Protein AF-A0AAW0WXP1-F1 (afdb_monomer_lite)

Secondary structure (DSSP, 8-state):
-HHHHHHHHHHHHHH-------SSHHHHHHHHHHHHHHHHHHHHHHHHTS-SSSSTT---STTPPP--TT-TTHHHHHHHHHTTSTT--HHHHHHHHHH-SSHHHHHHHHHH-SSHHHHHHTTTT-EEEESSGGG-EEEE--HHHHHHHHHHHH---TT---SPP-

Radius of gyration: 24.06 Å; chains: 1; bounding box: 53×44×56 Å

Foldseek 3Di:
DVVVVVVVVVCCVPVVDDDDDDDDPVSVVVVVVVVVVCVVCVVVVVVLVPDPDPDPPSDDVPPDFDADPVGPRVQVVQLVVLVVDPPDDSQLSVLVCVCVVHLVSLLVVLVPDPDLQCQLCVQAARWRWDDDDPPTDIDGPHSLSSNLVSCVSPDPDPPDDSDPDD

Structure (mmCIF, N/CA/C/O backbone):
data_AF-A0AAW0WXP1-F1
#
_entry.id   AF-A0AAW0WXP1-F1
#
loop_
_atom_site.group_PDB
_atom_site.id
_atom_site.type_symbol
_atom_site.label_atom_id
_atom_site.label_alt_id
_atom_site.label_comp_id
_atom_site.label_asym_id
_atom_site.label_entity_id
_atom_site.label_seq_id
_atom_site.pdbx_PDB_ins_code
_atom_site.Cartn_x
_atom_site.Cartn_y
_atom_site.Cartn_z
_atom_site.occupancy
_atom_site.B_iso_or_equiv
_atom_site.auth_seq_id
_atom_site.auth_comp_id
_atom_site.auth_asym_id
_atom_site.auth_atom_id
_atom_site.pdbx_PDB_model_num
ATOM 1 N N . ARG A 1 1 ? 32.493 10.901 -23.037 1.00 74.69 1 ARG A N 1
ATOM 2 C CA . ARG A 1 1 ? 31.285 10.455 -22.289 1.00 74.69 1 ARG A CA 1
ATOM 3 C C . ARG A 1 1 ? 30.325 11.618 -22.080 1.00 74.69 1 ARG A C 1
ATOM 5 O O . ARG A 1 1 ? 29.217 11.533 -22.581 1.00 74.69 1 ARG A O 1
ATOM 12 N N . VAL A 1 2 ? 30.776 12.706 -21.448 1.00 89.88 2 VAL A N 1
ATOM 13 C CA . VAL A 1 2 ? 29.979 13.930 -21.236 1.00 89.88 2 VAL A CA 1
ATOM 14 C C . VAL A 1 2 ? 29.436 14.516 -22.546 1.00 89.88 2 VAL A C 1
ATOM 16 O O . VAL A 1 2 ? 28.262 14.861 -22.603 1.00 89.88 2 VAL A O 1
ATOM 19 N N . ASP A 1 3 ? 30.225 14.539 -23.624 1.00 92.56 3 ASP A N 1
ATOM 20 C CA . ASP A 1 3 ? 29.765 15.090 -24.913 1.00 92.56 3 ASP A CA 1
ATOM 21 C C . ASP A 1 3 ? 28.638 14.264 -25.549 1.00 92.56 3 ASP A C 1
ATOM 23 O O . ASP A 1 3 ? 27.678 14.812 -26.081 1.00 92.56 3 ASP A O 1
ATOM 27 N N . ILE A 1 4 ? 28.724 12.933 -25.442 1.00 90.12 4 ILE A N 1
ATOM 28 C CA . ILE A 1 4 ? 27.703 12.008 -25.953 1.00 90.12 4 ILE A CA 1
ATOM 29 C C . ILE A 1 4 ? 26.413 12.167 -25.146 1.00 90.12 4 ILE A C 1
ATOM 31 O O . ILE A 1 4 ? 25.340 12.295 -25.727 1.00 90.12 4 ILE A O 1
ATOM 35 N N . GLU A 1 5 ? 26.511 12.197 -23.815 1.00 91.62 5 GLU A N 1
ATOM 36 C CA . GLU A 1 5 ? 25.356 12.409 -22.937 1.00 91.62 5 GLU A CA 1
ATOM 37 C C . GLU A 1 5 ? 24.709 13.781 -23.205 1.00 91.62 5 GLU A C 1
ATOM 39 O O . GLU A 1 5 ? 23.492 13.867 -23.348 1.00 91.62 5 GLU A O 1
ATOM 44 N N . THR A 1 6 ? 25.509 14.834 -23.394 1.00 93.88 6 THR A N 1
ATOM 45 C CA . THR A 1 6 ? 25.021 16.189 -23.714 1.00 93.88 6 THR A CA 1
ATOM 46 C C . THR A 1 6 ? 24.296 16.238 -25.062 1.00 93.88 6 THR A C 1
ATOM 48 O O . THR A 1 6 ? 23.222 16.838 -25.169 1.00 93.88 6 THR A O 1
ATOM 51 N N . ALA A 1 7 ? 24.840 15.579 -26.089 1.00 92.75 7 ALA A N 1
ATOM 52 C CA . ALA A 1 7 ? 24.209 15.494 -27.405 1.00 92.75 7 ALA A CA 1
ATOM 53 C C . ALA A 1 7 ? 22.892 14.701 -27.365 1.00 92.75 7 ALA A C 1
ATOM 55 O O . ALA A 1 7 ? 21.893 15.132 -27.940 1.00 92.75 7 ALA A O 1
ATOM 56 N N . LEU A 1 8 ? 22.861 13.574 -26.647 1.00 93.25 8 LEU A N 1
ATOM 57 C CA . LEU A 1 8 ? 21.666 12.742 -26.497 1.00 93.25 8 LEU A CA 1
ATOM 58 C C . LEU A 1 8 ? 20.557 13.446 -25.703 1.00 93.25 8 LEU A C 1
ATOM 60 O O . LEU A 1 8 ? 19.390 13.367 -26.088 1.00 93.25 8 LEU A O 1
ATOM 64 N N . VAL A 1 9 ? 20.910 14.179 -24.642 1.00 93.69 9 VAL A N 1
ATOM 65 C CA . VAL A 1 9 ? 19.967 15.023 -23.890 1.00 93.69 9 VAL A CA 1
ATOM 66 C C . VAL A 1 9 ? 19.417 16.133 -24.781 1.00 93.69 9 VAL A C 1
ATOM 68 O O . VAL A 1 9 ? 18.207 16.351 -24.810 1.00 93.69 9 VAL A O 1
ATOM 71 N N . SER A 1 10 ? 20.278 16.795 -25.558 1.00 93.44 10 SER A N 1
ATOM 72 C CA . SER A 1 10 ? 19.843 17.840 -26.493 1.00 93.44 10 SER A CA 1
ATOM 73 C C . SER A 1 10 ? 18.867 17.283 -27.535 1.00 93.44 10 SER A C 1
ATOM 75 O O . SER A 1 10 ? 17.804 17.862 -27.743 1.00 93.44 10 SER A O 1
ATOM 77 N N . ALA A 1 11 ? 19.163 16.115 -28.116 1.00 92.19 11 ALA A N 1
ATOM 78 C CA . ALA A 1 11 ? 18.281 15.435 -29.066 1.00 92.19 11 ALA A CA 1
ATOM 79 C C . ALA A 1 11 ? 16.945 15.001 -28.436 1.00 92.19 11 ALA A C 1
ATOM 81 O O . ALA A 1 11 ? 15.897 15.113 -29.071 1.00 92.19 11 ALA A O 1
ATOM 82 N N . GLN A 1 12 ? 16.953 14.540 -27.183 1.00 95.00 12 GLN A N 1
ATOM 83 C CA . GLN A 1 12 ? 15.729 14.192 -26.461 1.00 95.00 12 GLN A CA 1
ATOM 84 C C . GLN A 1 12 ? 14.839 15.420 -26.229 1.00 95.00 12 GLN A C 1
ATOM 86 O O . GLN A 1 12 ? 13.632 15.340 -26.454 1.00 95.00 12 GLN A O 1
ATOM 91 N N . LEU A 1 13 ? 15.419 16.554 -25.822 1.00 94.19 13 LEU A N 1
ATOM 92 C CA . LEU A 1 13 ? 14.677 17.787 -25.540 1.00 94.19 13 LEU A CA 1
ATOM 93 C C . LEU A 1 13 ? 14.167 18.474 -26.811 1.00 94.19 13 LEU A C 1
ATOM 95 O O . LEU A 1 13 ? 13.030 18.933 -26.844 1.00 94.19 13 LEU A O 1
ATOM 99 N N . GLN A 1 14 ? 14.999 18.554 -27.849 1.00 95.50 14 GLN A N 1
ATOM 100 C CA . GLN A 1 14 ? 14.677 19.303 -29.065 1.00 95.50 14 GLN A CA 1
ATOM 101 C C . GLN A 1 14 ? 13.825 18.495 -30.048 1.00 95.50 14 GLN A C 1
ATOM 103 O O . GLN A 1 14 ? 12.973 19.064 -30.724 1.00 95.50 14 GLN A O 1
ATOM 108 N N . CYS A 1 15 ? 14.027 17.175 -30.118 1.00 92.81 15 CYS A N 1
ATOM 109 C CA . CYS A 1 15 ? 13.397 16.321 -31.128 1.00 92.81 15 CYS A CA 1
ATOM 110 C C . CYS A 1 15 ? 12.398 15.310 -30.545 1.00 92.81 15 CYS A C 1
ATOM 112 O O . CYS A 1 15 ? 11.819 14.536 -31.304 1.00 92.81 15 CYS A O 1
ATOM 114 N N . SER A 1 16 ? 12.183 15.287 -29.222 1.00 91.56 16 SER A N 1
ATOM 115 C CA . SER A 1 16 ? 11.296 14.319 -28.547 1.00 91.56 16 SER A CA 1
ATOM 116 C C . SER A 1 16 ? 11.650 12.849 -28.833 1.00 91.56 16 SER A C 1
ATOM 118 O O . SER A 1 16 ? 10.778 11.983 -28.922 1.00 91.56 16 SER A O 1
ATOM 120 N N . LEU A 1 17 ? 12.943 12.553 -28.991 1.00 90.88 17 LEU A N 1
ATOM 121 C CA . LEU A 1 17 ? 13.446 11.207 -29.271 1.00 90.88 17 LEU A CA 1
ATOM 122 C C . LEU A 1 17 ? 13.823 10.472 -27.981 1.00 90.88 17 LEU A C 1
ATOM 124 O O . LEU A 1 17 ? 14.490 11.022 -27.107 1.00 90.88 17 LEU A O 1
ATOM 128 N N . ASN A 1 18 ? 13.465 9.190 -27.898 1.00 90.19 18 ASN A N 1
ATOM 129 C CA . ASN A 1 18 ? 13.958 8.292 -26.855 1.00 90.19 18 ASN A CA 1
ATOM 130 C C . ASN A 1 18 ? 15.199 7.547 -27.354 1.00 90.19 18 ASN A C 1
ATOM 132 O O . ASN A 1 18 ? 15.204 7.025 -28.469 1.00 90.19 18 ASN A O 1
ATOM 136 N N . HIS A 1 19 ? 16.229 7.449 -26.518 1.00 90.38 19 HIS A N 1
ATOM 137 C CA . HIS A 1 19 ? 17.463 6.733 -26.833 1.00 90.38 19 HIS A CA 1
ATOM 138 C C . HIS A 1 19 ? 17.837 5.772 -25.699 1.00 90.38 19 HIS A C 1
ATOM 140 O O . HIS A 1 19 ? 17.493 5.980 -24.535 1.00 90.38 19 HIS A O 1
ATOM 146 N N . ARG A 1 20 ? 18.558 4.700 -26.034 1.00 90.38 20 ARG A N 1
ATOM 147 C CA . ARG A 1 20 ? 19.133 3.769 -25.060 1.00 90.38 20 ARG A CA 1
ATOM 148 C C . ARG A 1 20 ? 20.453 3.243 -25.607 1.00 90.38 20 ARG A C 1
ATOM 150 O O . ARG A 1 20 ? 20.488 2.690 -26.700 1.00 90.38 20 ARG A O 1
ATOM 157 N N . LEU A 1 21 ? 21.526 3.417 -24.842 1.00 90.88 21 LEU A N 1
ATOM 158 C CA . LEU A 1 21 ? 22.834 2.856 -25.174 1.00 90.88 21 LEU A CA 1
ATOM 159 C C . LEU A 1 21 ? 22.879 1.397 -24.711 1.00 90.88 21 LEU A C 1
ATOM 161 O O . LEU A 1 21 ? 22.573 1.103 -23.555 1.00 90.88 21 LEU A O 1
ATOM 165 N N . LEU A 1 22 ? 23.221 0.487 -25.622 1.00 93.19 22 LEU A N 1
ATOM 166 C CA . LEU A 1 22 ? 23.303 -0.952 -25.377 1.00 93.19 22 LEU A CA 1
ATOM 167 C C . LEU A 1 22 ? 24.689 -1.436 -25.803 1.00 93.19 22 LEU A C 1
ATOM 169 O O . LEU A 1 22 ? 25.160 -1.099 -26.883 1.00 93.19 22 LEU A O 1
ATOM 173 N N . GLU A 1 23 ? 25.342 -2.194 -24.929 1.00 90.94 23 GLU A N 1
ATOM 174 C CA . GLU A 1 23 ? 26.772 -2.513 -25.046 1.00 90.94 23 GLU A CA 1
ATOM 175 C C . GLU A 1 23 ? 27.057 -3.726 -25.940 1.00 90.94 23 GLU A C 1
ATOM 177 O O . GLU A 1 23 ? 28.178 -3.888 -26.413 1.00 90.94 23 GLU A O 1
ATOM 182 N N . ASP A 1 24 ? 26.059 -4.583 -26.171 1.00 95.31 24 ASP A N 1
ATOM 183 C CA . ASP A 1 24 ? 26.224 -5.833 -26.908 1.00 95.31 24 ASP A CA 1
ATOM 184 C C . ASP A 1 24 ? 24.984 -6.201 -27.737 1.00 95.31 24 ASP A C 1
ATOM 186 O O . ASP A 1 24 ? 23.866 -5.728 -27.498 1.00 95.31 24 ASP A O 1
ATOM 190 N N . ALA A 1 25 ? 25.193 -7.081 -28.718 1.00 95.12 25 ALA A N 1
ATOM 191 C CA . ALA A 1 25 ? 24.161 -7.508 -29.657 1.00 95.12 25 ALA A CA 1
ATOM 192 C C . ALA A 1 25 ? 22.999 -8.262 -28.985 1.00 95.12 25 ALA A C 1
ATOM 194 O O . ALA A 1 25 ? 21.859 -8.151 -29.438 1.00 95.12 25 ALA A O 1
ATOM 195 N N . ASN A 1 26 ? 23.245 -8.979 -27.883 1.00 96.44 26 ASN A N 1
ATOM 196 C CA . ASN A 1 26 ? 22.195 -9.710 -27.173 1.00 96.44 26 ASN A CA 1
ATOM 197 C C . ASN A 1 26 ? 21.235 -8.739 -26.478 1.00 96.44 26 ASN A C 1
ATOM 199 O O . ASN A 1 26 ? 20.017 -8.903 -26.565 1.00 96.44 26 ASN A O 1
ATOM 203 N N . LYS A 1 27 ? 21.761 -7.687 -25.839 1.00 95.00 27 LYS A N 1
ATOM 204 C CA . LYS A 1 27 ? 20.954 -6.609 -25.251 1.00 95.00 27 LYS A CA 1
ATOM 205 C C . LYS A 1 27 ? 20.127 -5.888 -26.315 1.00 95.00 27 LYS A C 1
ATOM 207 O O . LYS A 1 27 ? 18.963 -5.581 -26.057 1.00 95.00 27 LYS A O 1
ATOM 212 N N . VAL A 1 28 ? 20.688 -5.660 -27.506 1.00 95.69 28 VAL A N 1
ATOM 213 C CA . VAL A 1 28 ? 19.951 -5.087 -28.647 1.00 95.69 28 VAL A CA 1
ATOM 214 C C . VAL A 1 28 ? 18.806 -6.008 -29.075 1.00 95.69 28 VAL A C 1
ATOM 216 O O . VAL A 1 28 ? 17.667 -5.551 -29.161 1.00 95.69 28 VAL A O 1
ATOM 219 N N . ALA A 1 29 ? 19.062 -7.304 -29.266 1.00 96.88 29 ALA A N 1
ATOM 220 C CA . ALA A 1 29 ? 18.031 -8.272 -29.643 1.00 96.88 29 ALA A CA 1
ATOM 221 C C . ALA A 1 29 ? 16.901 -8.360 -28.600 1.00 96.88 29 ALA A C 1
ATOM 223 O O . ALA A 1 29 ? 15.719 -8.316 -28.950 1.00 96.88 29 ALA A O 1
ATOM 224 N N . MET A 1 30 ? 17.249 -8.404 -27.310 1.00 96.88 30 MET A N 1
ATOM 225 C CA . MET A 1 30 ? 16.273 -8.397 -26.217 1.00 96.88 30 MET A CA 1
ATOM 226 C C . MET A 1 30 ? 15.457 -7.105 -26.174 1.00 96.88 30 MET A C 1
ATOM 228 O O . MET A 1 30 ? 14.254 -7.149 -25.915 1.00 96.88 30 MET A O 1
ATOM 232 N N . PHE A 1 31 ? 16.085 -5.958 -26.437 1.00 96.12 31 PHE A N 1
ATOM 233 C CA . PHE A 1 31 ? 15.384 -4.681 -26.492 1.00 96.12 31 PHE A CA 1
ATOM 234 C C . PHE A 1 31 ? 14.392 -4.633 -27.655 1.00 96.12 31 PHE A C 1
ATOM 236 O O . PHE A 1 31 ? 13.245 -4.245 -27.444 1.00 96.12 31 PHE A O 1
ATOM 243 N N . ILE A 1 32 ? 14.784 -5.098 -28.845 1.00 96.38 32 ILE A N 1
ATOM 244 C CA . ILE A 1 32 ? 13.878 -5.206 -29.996 1.00 96.38 32 ILE A CA 1
ATOM 245 C C . ILE A 1 32 ? 12.681 -6.089 -29.635 1.00 96.38 32 ILE A C 1
ATOM 247 O O . ILE A 1 32 ? 11.547 -5.653 -29.796 1.00 96.38 32 ILE A O 1
ATOM 251 N N . LEU A 1 33 ? 12.908 -7.271 -29.049 1.00 97.19 33 LEU A N 1
ATOM 252 C CA . LEU A 1 33 ? 11.826 -8.163 -28.618 1.00 97.19 33 LEU A CA 1
ATOM 253 C C . LEU A 1 33 ? 10.864 -7.481 -27.627 1.00 97.19 33 LEU A C 1
ATOM 255 O O . LEU A 1 33 ? 9.644 -7.597 -27.761 1.00 97.19 33 LEU A O 1
ATOM 259 N N . GLN A 1 34 ? 11.401 -6.755 -26.642 1.00 96.38 34 GLN A N 1
ATOM 260 C CA . GLN A 1 34 ? 10.603 -6.002 -25.670 1.00 96.38 34 GLN A CA 1
ATOM 261 C C . GLN A 1 34 ? 9.780 -4.895 -26.333 1.00 96.38 34 GLN A C 1
ATOM 263 O O . GLN A 1 34 ? 8.599 -4.760 -26.017 1.00 96.38 34 GLN A O 1
ATOM 268 N N . VAL A 1 35 ? 10.376 -4.128 -27.252 1.00 96.00 35 VAL A N 1
ATOM 269 C CA . VAL A 1 35 ? 9.691 -3.057 -27.990 1.00 96.00 35 VAL A CA 1
ATOM 270 C C . VAL A 1 35 ? 8.605 -3.641 -28.885 1.00 96.00 35 VAL A C 1
ATOM 272 O O . VAL A 1 35 ? 7.472 -3.175 -28.828 1.00 96.00 35 VAL A O 1
ATOM 275 N N . THR A 1 36 ? 8.896 -4.699 -29.642 1.00 97.69 36 THR A N 1
ATOM 276 C CA . THR A 1 36 ? 7.909 -5.382 -30.489 1.00 97.69 36 THR A CA 1
ATOM 277 C C . THR A 1 36 ? 6.723 -5.871 -29.665 1.00 97.69 36 THR A C 1
ATOM 279 O O . THR A 1 36 ? 5.576 -5.607 -30.023 1.00 97.69 36 THR A O 1
ATOM 282 N N . LYS A 1 37 ? 6.980 -6.515 -28.519 1.00 97.44 37 LYS A N 1
ATOM 283 C CA . LYS A 1 37 ? 5.919 -6.935 -27.597 1.00 97.44 37 LYS A CA 1
ATOM 284 C C . LYS A 1 37 ? 5.131 -5.739 -27.059 1.00 97.44 37 LYS A C 1
ATOM 286 O O . LYS A 1 37 ? 3.905 -5.783 -27.031 1.00 97.44 37 LYS A O 1
ATOM 291 N N . ALA A 1 38 ? 5.811 -4.674 -26.640 1.00 95.44 38 ALA A N 1
ATOM 292 C CA . ALA A 1 38 ? 5.163 -3.484 -26.103 1.00 95.44 38 ALA A CA 1
ATOM 293 C C . ALA A 1 38 ? 4.263 -2.799 -27.140 1.00 95.44 38 ALA A C 1
ATOM 295 O O . ALA A 1 38 ? 3.155 -2.410 -26.787 1.00 95.44 38 ALA A O 1
ATOM 296 N N .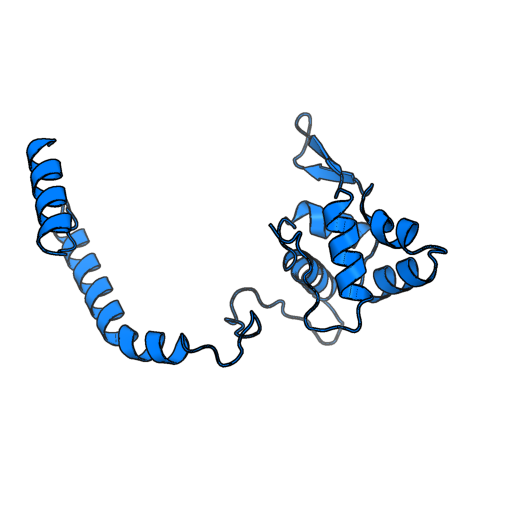 VAL A 1 39 ? 4.702 -2.707 -28.399 1.00 96.25 39 VAL A N 1
ATOM 297 C CA . VAL A 1 39 ? 3.919 -2.157 -29.516 1.00 96.25 39 VAL A CA 1
ATOM 298 C C . VAL A 1 39 ? 2.710 -3.041 -29.821 1.00 96.25 39 VAL A C 1
ATOM 300 O O . VAL A 1 39 ? 1.605 -2.523 -29.952 1.00 96.25 39 VAL A O 1
ATOM 303 N N . ALA A 1 40 ? 2.883 -4.366 -29.863 1.00 96.75 40 ALA A N 1
ATOM 304 C CA . ALA A 1 40 ? 1.779 -5.302 -30.084 1.00 96.75 40 ALA A CA 1
ATOM 305 C C . ALA A 1 40 ? 0.726 -5.251 -28.959 1.00 96.75 40 ALA A C 1
ATOM 307 O O . ALA A 1 40 ? -0.472 -5.319 -29.223 1.00 96.75 40 ALA A O 1
ATOM 308 N N . GLU A 1 41 ? 1.157 -5.098 -27.703 1.00 94.69 41 GLU A N 1
ATOM 309 C CA . GLU A 1 41 ? 0.268 -5.012 -26.536 1.00 94.69 41 GLU A CA 1
ATOM 310 C C . GLU A 1 41 ? -0.275 -3.596 -26.273 1.00 94.69 41 GLU A C 1
ATOM 312 O O . GLU A 1 41 ? -1.177 -3.445 -25.448 1.00 94.69 41 GLU A O 1
ATOM 317 N N . ALA A 1 42 ? 0.259 -2.557 -26.924 1.00 93.44 42 ALA A N 1
ATOM 318 C CA . ALA A 1 42 ? -0.128 -1.162 -26.705 1.00 93.44 42 ALA A CA 1
ATOM 319 C C . ALA A 1 42 ? -1.643 -0.902 -26.839 1.00 93.44 42 ALA A C 1
ATOM 321 O O . ALA A 1 42 ? -2.198 -0.322 -25.903 1.00 93.44 42 ALA A O 1
ATOM 322 N N . PRO A 1 43 ? -2.344 -1.338 -27.911 1.00 91.06 43 PRO A N 1
ATOM 323 C CA . PRO A 1 43 ? -3.784 -1.094 -28.036 1.00 91.06 43 PRO A CA 1
ATOM 324 C C . PRO A 1 43 ? -4.583 -1.799 -26.933 1.00 91.06 43 PRO A C 1
ATOM 326 O O . PRO A 1 43 ? -5.423 -1.179 -26.286 1.00 91.06 43 PRO A O 1
ATOM 329 N N . PHE A 1 44 ? -4.247 -3.058 -26.637 1.00 88.25 44 PHE A N 1
ATOM 330 C CA . PHE A 1 44 ? -4.893 -3.827 -25.573 1.00 88.25 44 PHE A CA 1
ATOM 331 C C . PHE A 1 44 ? -4.687 -3.192 -24.188 1.00 88.25 44 PHE A C 1
ATOM 333 O O . PHE A 1 44 ? -5.623 -3.097 -23.397 1.00 88.25 44 PHE A O 1
ATOM 340 N N . LYS A 1 45 ? -3.472 -2.716 -23.882 1.00 84.81 45 LYS A N 1
ATOM 341 C CA . LYS A 1 45 ? -3.176 -2.007 -22.625 1.00 84.81 45 LYS A CA 1
ATOM 342 C C . LYS A 1 45 ? -3.873 -0.655 -22.543 1.00 84.81 45 LYS A C 1
ATOM 344 O O . LYS A 1 45 ? -4.253 -0.259 -21.449 1.00 84.81 45 LYS A O 1
ATOM 349 N N . HIS A 1 46 ? -4.037 0.041 -23.666 1.00 84.06 46 HIS A N 1
ATOM 350 C CA . HIS A 1 46 ? -4.755 1.310 -23.709 1.00 84.06 46 HIS A CA 1
ATOM 351 C C . HIS A 1 46 ? -6.250 1.120 -23.428 1.00 84.06 46 HIS A C 1
ATOM 353 O O . HIS A 1 46 ? -6.814 1.859 -22.628 1.00 84.06 46 HIS A O 1
ATOM 359 N N . GLU A 1 47 ? -6.883 0.104 -24.020 1.00 81.25 47 GLU A N 1
ATOM 360 C CA . GLU A 1 47 ? -8.279 -0.239 -23.722 1.00 81.25 47 GLU A CA 1
ATOM 361 C C . GLU A 1 47 ? -8.461 -0.738 -22.293 1.00 81.25 47 GLU A C 1
ATOM 363 O O . GLU A 1 47 ? -9.358 -0.269 -21.601 1.00 81.25 47 GLU A O 1
ATOM 368 N N . LYS A 1 48 ? -7.579 -1.624 -21.820 1.00 72.88 48 LYS A N 1
ATOM 369 C CA . LYS A 1 48 ? -7.604 -2.116 -20.437 1.00 72.88 48 LYS A CA 1
ATOM 370 C C . LYS A 1 48 ? -7.294 -1.024 -19.408 1.00 72.88 48 LYS A C 1
ATOM 372 O O . LYS A 1 48 ? -7.708 -1.138 -18.268 1.00 72.88 48 LYS A O 1
ATOM 377 N N . GLY A 1 49 ? -6.536 -0.000 -19.793 1.00 66.69 49 GLY A N 1
ATOM 378 C CA . GLY A 1 49 ? -6.226 1.151 -18.951 1.00 66.69 49 GLY A CA 1
ATOM 379 C C . GLY A 1 49 ? -7.355 2.177 -18.872 1.00 66.69 49 GLY A C 1
ATOM 380 O O . GLY A 1 49 ? -7.207 3.153 -18.141 1.00 66.69 49 GLY A O 1
ATOM 381 N N . LYS A 1 50 ? -8.459 1.992 -19.614 1.00 69.44 50 LYS A N 1
ATOM 382 C CA . LYS A 1 50 ? -9.689 2.749 -19.384 1.00 69.44 50 LYS A CA 1
ATOM 383 C C . LYS A 1 50 ? -10.359 2.144 -18.153 1.00 69.44 50 LYS A C 1
ATOM 385 O O . LYS A 1 50 ? -10.875 1.033 -18.257 1.00 69.44 50 LYS A O 1
ATOM 390 N N . PRO A 1 51 ? -10.355 2.848 -17.014 1.00 60.78 51 PRO A N 1
ATOM 391 C CA . PRO A 1 51 ? -10.880 2.285 -15.788 1.00 60.78 51 PRO A CA 1
ATOM 392 C C . PRO A 1 51 ? -12.360 1.947 -15.962 1.00 60.78 51 PRO A C 1
ATOM 394 O O . PRO A 1 51 ? -13.164 2.825 -16.284 1.00 60.78 51 PRO A O 1
ATOM 397 N N . SER A 1 52 ? -12.743 0.696 -15.702 1.00 62.19 52 SER A N 1
ATOM 398 C CA . SER A 1 52 ? -14.168 0.339 -15.625 1.00 62.19 52 SER A CA 1
ATOM 399 C C . SER A 1 52 ? -14.853 0.956 -14.389 1.00 62.19 52 SER A C 1
ATOM 401 O O . SER A 1 52 ? -16.079 1.039 -14.347 1.00 62.19 52 SER A O 1
ATOM 403 N N . PHE A 1 53 ? -14.065 1.406 -13.403 1.00 59.97 53 PHE A N 1
ATOM 404 C CA . PHE A 1 53 ? -14.486 2.139 -12.205 1.00 59.97 53 PHE A CA 1
ATOM 405 C C . PHE A 1 53 ? -13.516 3.287 -11.909 1.00 59.97 53 PHE A C 1
ATOM 407 O O . PHE A 1 53 ? -12.309 3.094 -11.972 1.00 59.97 53 PHE A O 1
ATOM 414 N N . SER A 1 54 ? -14.018 4.453 -11.495 1.00 59.53 54 SER A N 1
ATOM 415 C CA . SER A 1 54 ? -13.211 5.652 -11.184 1.00 59.53 54 SER A CA 1
ATOM 416 C C . SER A 1 54 ? -12.189 5.484 -10.047 1.00 59.53 54 SER A C 1
ATOM 418 O O . SER A 1 54 ? -11.359 6.366 -9.835 1.00 59.53 54 SER A O 1
ATOM 420 N N . TRP A 1 55 ? -12.236 4.374 -9.312 1.00 59.06 55 TRP A N 1
ATOM 421 C CA . TRP A 1 55 ? -11.390 4.094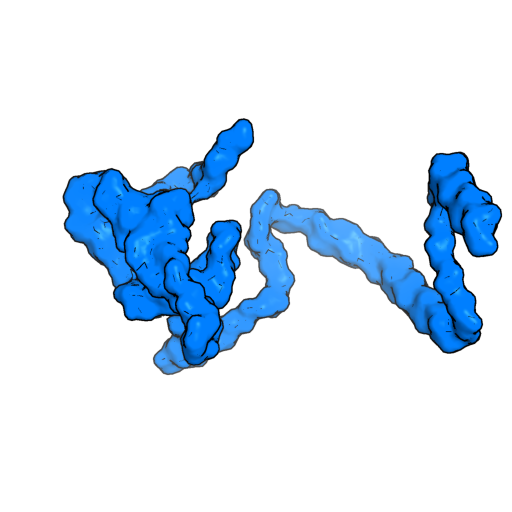 -8.157 1.00 59.06 55 TRP A CA 1
ATOM 422 C C . TRP A 1 55 ? -10.849 2.656 -8.204 1.00 59.06 55 TRP A C 1
ATOM 424 O O . TRP A 1 55 ? -11.289 1.855 -9.025 1.00 59.06 55 TRP A O 1
ATOM 434 N N . TYR A 1 56 ? -9.901 2.346 -7.308 1.00 57.19 56 TYR A N 1
ATOM 435 C CA . TYR A 1 56 ? -9.075 1.127 -7.136 1.00 57.19 56 TYR A CA 1
ATOM 436 C C . TYR A 1 56 ? -9.749 -0.270 -7.243 1.00 57.19 56 TYR A C 1
ATOM 438 O O . TYR A 1 56 ? -9.093 -1.283 -7.003 1.00 57.19 56 TYR A O 1
ATOM 446 N N . ALA A 1 57 ? -11.030 -0.361 -7.599 1.00 56.44 57 ALA A N 1
ATOM 447 C CA . ALA A 1 57 ? -11.776 -1.593 -7.832 1.00 56.44 57 ALA A CA 1
ATOM 448 C C . ALA A 1 57 ? -11.322 -2.382 -9.074 1.00 56.44 57 ALA A C 1
ATOM 450 O O . ALA A 1 57 ? -11.686 -3.551 -9.212 1.00 56.44 57 ALA A O 1
ATOM 451 N N . GLU A 1 58 ? -10.511 -1.795 -9.962 1.00 58.09 58 GLU A N 1
ATOM 452 C CA . GLU A 1 58 ? -9.888 -2.519 -11.073 1.00 58.09 58 GLU A CA 1
ATOM 453 C C . GLU A 1 58 ? -8.729 -3.388 -10.557 1.00 58.09 58 GLU A C 1
ATOM 455 O O . GLU A 1 58 ? -7.537 -3.116 -10.715 1.00 58.09 58 GLU A O 1
ATOM 460 N N . GLY A 1 59 ? -9.105 -4.448 -9.845 1.00 54.16 59 GLY A N 1
ATOM 461 C CA . GLY A 1 59 ? -8.187 -5.426 -9.302 1.00 54.16 59 GLY A CA 1
ATOM 462 C C . GLY A 1 59 ? -7.522 -6.203 -10.427 1.00 54.16 59 GLY A C 1
ATOM 463 O O . GLY A 1 59 ? -8.096 -7.132 -10.992 1.00 54.16 59 GLY A O 1
ATOM 464 N N . SER A 1 60 ? -6.258 -5.893 -10.703 1.00 56.59 60 SER A N 1
ATOM 465 C CA . SER A 1 60 ? -5.358 -6.912 -11.227 1.00 56.59 60 SER A CA 1
ATOM 466 C C . SER A 1 60 ? -5.379 -8.080 -10.236 1.00 56.59 60 SER A C 1
ATOM 468 O O . SER A 1 60 ? -5.181 -7.875 -9.039 1.00 56.59 60 SER A O 1
ATOM 470 N N . SER A 1 61 ? -5.589 -9.314 -10.704 1.00 58.34 61 SER A N 1
ATOM 471 C CA . SER A 1 61 ? -5.571 -10.534 -9.872 1.00 58.34 61 SER A CA 1
ATOM 472 C C . SER A 1 61 ? -4.223 -10.786 -9.170 1.00 58.34 61 SER A C 1
ATOM 474 O O . SER A 1 61 ? -4.024 -11.792 -8.490 1.00 58.34 61 SER A O 1
ATOM 476 N N . THR A 1 62 ? -3.270 -9.873 -9.328 1.00 62.19 62 THR A N 1
ATOM 477 C CA . THR A 1 62 ? -2.044 -9.781 -8.551 1.00 62.19 62 THR A CA 1
ATOM 478 C C . THR A 1 62 ? -2.352 -9.631 -7.064 1.00 62.19 62 THR A C 1
ATOM 480 O O . THR A 1 62 ? -3.067 -8.727 -6.646 1.00 62.19 62 THR A O 1
ATOM 483 N N . ASN A 1 63 ? -1.740 -10.499 -6.261 1.00 70.38 63 ASN A N 1
ATOM 484 C CA . ASN A 1 63 ? -1.827 -10.537 -4.801 1.00 70.38 63 ASN A CA 1
ATOM 485 C C . ASN A 1 63 ? -3.157 -11.031 -4.204 1.00 70.38 63 ASN A C 1
ATOM 487 O O . ASN A 1 63 ? -3.366 -10.832 -3.019 1.00 70.38 63 ASN A O 1
ATOM 491 N N . THR A 1 64 ? -4.053 -11.722 -4.908 1.00 83.44 64 THR A N 1
ATOM 492 C CA . THR A 1 64 ? -5.233 -12.306 -4.230 1.00 83.44 64 THR A CA 1
ATOM 493 C C . THR A 1 64 ? -4.847 -13.349 -3.168 1.00 83.44 64 THR A C 1
ATOM 495 O O . THR A 1 64 ? -3.914 -14.133 -3.368 1.00 83.44 64 THR A O 1
ATOM 498 N N . VAL A 1 65 ? -5.599 -13.420 -2.064 1.00 89.50 65 VAL A N 1
ATOM 499 C CA . VAL A 1 65 ? -5.448 -14.479 -1.053 1.00 89.50 65 VAL A CA 1
ATOM 500 C C . VAL A 1 65 ? -6.447 -15.594 -1.336 1.00 89.50 65 VAL A C 1
ATOM 502 O O . VAL A 1 65 ? -7.653 -15.369 -1.321 1.00 89.50 65 VAL A O 1
ATOM 505 N N . LYS A 1 66 ? -5.947 -16.810 -1.567 1.00 92.06 66 LYS A N 1
ATOM 506 C CA . LYS A 1 66 ? -6.793 -18.003 -1.658 1.00 92.06 66 LYS A CA 1
ATOM 507 C C . LYS A 1 66 ? -7.331 -18.348 -0.268 1.00 92.06 66 LYS A C 1
ATOM 509 O O . LYS A 1 66 ? -6.545 -18.474 0.670 1.00 92.06 66 LYS A O 1
ATOM 514 N N . VAL A 1 67 ? -8.646 -18.519 -0.168 1.00 94.81 67 VAL A N 1
ATOM 515 C CA . VAL A 1 67 ? -9.343 -18.953 1.048 1.00 94.81 67 VAL A CA 1
ATOM 516 C C . VAL A 1 67 ? -10.067 -20.258 0.745 1.00 94.81 67 VAL A C 1
ATOM 518 O O . VAL A 1 67 ? -10.720 -20.371 -0.293 1.00 94.81 67 VAL A O 1
ATOM 521 N N . ASP A 1 68 ? -9.907 -21.261 1.604 1.00 94.25 68 ASP A N 1
ATOM 522 C CA . ASP A 1 68 ? -10.604 -22.539 1.455 1.00 94.25 68 ASP A CA 1
ATOM 523 C C . ASP A 1 68 ? -11.957 -22.569 2.186 1.00 94.25 68 ASP A C 1
ATOM 525 O O . ASP A 1 68 ? -12.331 -21.635 2.894 1.00 94.25 68 ASP A O 1
ATOM 529 N N . LYS A 1 69 ? -12.712 -23.663 2.012 1.00 94.62 69 LYS A N 1
ATOM 530 C CA . LYS A 1 69 ? -14.037 -23.837 2.633 1.00 94.62 69 LYS A CA 1
ATOM 531 C C . LYS A 1 69 ? -13.985 -23.923 4.164 1.00 94.62 69 LYS A C 1
ATOM 533 O O . LYS A 1 69 ? -14.989 -23.650 4.809 1.00 94.62 69 LYS A O 1
ATOM 538 N N . SER A 1 70 ? -12.839 -24.296 4.733 1.00 94.12 70 SER A N 1
ATOM 539 C CA . SER A 1 70 ? -12.600 -24.320 6.180 1.00 94.12 70 SER A CA 1
ATOM 540 C C . SER A 1 70 ? -12.172 -22.963 6.749 1.00 94.12 70 SER A C 1
ATOM 542 O O . SER A 1 70 ? -12.001 -22.839 7.959 1.00 94.12 70 SER A O 1
ATOM 544 N N . GLY A 1 71 ? -12.008 -21.936 5.909 1.00 91.31 71 GLY A N 1
ATOM 545 C CA . GLY A 1 71 ? -11.587 -20.600 6.327 1.00 91.31 71 GLY A CA 1
ATOM 546 C C . GLY A 1 71 ? -10.072 -20.432 6.469 1.00 91.31 71 GLY A C 1
ATOM 547 O O . GLY A 1 71 ? -9.608 -19.378 6.920 1.00 91.31 71 GLY A O 1
ATOM 548 N N . VAL A 1 72 ? -9.268 -21.415 6.053 1.00 94.06 72 VAL A N 1
ATOM 549 C CA . VAL A 1 72 ? -7.811 -21.253 5.989 1.00 94.06 72 VAL A CA 1
ATOM 550 C C . VAL A 1 72 ? -7.508 -20.175 4.957 1.00 94.06 72 VAL A C 1
ATOM 552 O O . VAL A 1 72 ? -7.971 -20.224 3.819 1.00 94.06 72 VAL A O 1
ATOM 555 N N . GLY A 1 73 ? -6.737 -19.174 5.376 1.00 93.75 73 GLY A N 1
ATOM 556 C CA . GLY A 1 73 ? -6.422 -17.995 4.572 1.00 93.75 73 GLY A CA 1
ATOM 557 C C . GLY A 1 73 ? -7.160 -16.727 5.002 1.00 93.75 73 GLY A C 1
ATOM 558 O O . GLY A 1 73 ? -6.702 -15.646 4.641 1.00 93.75 73 GLY A O 1
ATOM 559 N N . LEU A 1 74 ? -8.207 -16.807 5.835 1.00 95.31 74 LEU A N 1
ATOM 560 C CA . LEU A 1 74 ? -8.946 -15.622 6.305 1.00 95.31 74 LEU A CA 1
ATOM 561 C C . LEU A 1 74 ? -8.065 -14.628 7.073 1.00 95.31 74 LEU A C 1
ATOM 563 O O . LEU A 1 74 ? -8.142 -13.429 6.829 1.00 95.31 74 LEU A O 1
ATOM 567 N N . LEU A 1 75 ? -7.164 -15.104 7.936 1.00 94.81 75 LEU A N 1
ATOM 568 C CA . LEU A 1 75 ? -6.229 -14.219 8.640 1.00 94.81 75 LEU A CA 1
ATOM 569 C C . LEU A 1 75 ? -5.242 -13.543 7.673 1.00 94.81 75 LEU A C 1
ATOM 571 O O . LEU A 1 75 ? -4.924 -12.364 7.805 1.00 94.81 75 LEU A O 1
ATOM 575 N N . LYS A 1 76 ? -4.778 -14.274 6.653 1.00 94.75 76 LYS A N 1
ATOM 576 C CA . LYS A 1 76 ? -3.905 -13.717 5.611 1.00 94.75 76 LYS A CA 1
ATOM 577 C C . LYS A 1 76 ? -4.649 -12.679 4.767 1.00 94.75 76 LYS A C 1
ATOM 579 O O . LYS A 1 76 ? -4.068 -11.648 4.434 1.00 94.75 76 LYS A O 1
ATOM 584 N N . LEU A 1 77 ? -5.921 -12.933 4.460 1.00 95.31 77 LEU A N 1
ATOM 585 C CA . LEU A 1 77 ? -6.806 -11.977 3.803 1.00 95.31 77 LEU A CA 1
ATOM 586 C C . LEU A 1 77 ? -6.967 -10.727 4.667 1.00 95.31 77 LEU A C 1
ATOM 588 O O . LEU A 1 77 ? -6.813 -9.623 4.154 1.00 95.31 77 LEU A O 1
ATOM 592 N N . TRP A 1 78 ? -7.173 -10.891 5.973 1.00 96.12 78 TRP A N 1
ATOM 593 C CA . TRP A 1 78 ? -7.310 -9.771 6.896 1.00 96.12 78 TRP A CA 1
ATOM 594 C C . TRP A 1 78 ? -6.049 -8.899 6.951 1.00 96.12 78 TRP A C 1
ATOM 596 O O . TRP A 1 78 ? -6.130 -7.683 6.772 1.00 96.12 78 TRP A O 1
ATOM 606 N N . HIS A 1 79 ? -4.861 -9.505 7.062 1.00 95.12 79 HIS A N 1
ATOM 607 C CA . HIS A 1 79 ? -3.597 -8.771 6.938 1.00 95.12 79 HIS A CA 1
ATOM 608 C C . HIS A 1 79 ? -3.515 -7.987 5.626 1.00 95.12 79 HIS A C 1
ATOM 610 O O . HIS A 1 79 ? -3.023 -6.862 5.597 1.00 95.12 79 HIS A O 1
ATOM 616 N N . GLN A 1 80 ? -3.977 -8.574 4.524 1.00 93.19 80 GLN A N 1
ATOM 617 C CA . GLN A 1 80 ? -3.923 -7.923 3.226 1.00 93.19 80 GLN A CA 1
ATOM 618 C C . GLN A 1 80 ? -4.936 -6.783 3.070 1.00 93.19 80 GLN A C 1
ATOM 620 O O . GLN A 1 80 ? -4.609 -5.778 2.436 1.00 93.19 80 GLN A O 1
ATOM 625 N N . GLN A 1 81 ? -6.120 -6.912 3.667 1.00 93.38 81 GLN A N 1
ATOM 626 C CA . GLN A 1 81 ? -7.116 -5.844 3.744 1.00 93.38 81 GLN A CA 1
ATOM 627 C C . GLN A 1 81 ? -6.568 -4.652 4.535 1.00 93.38 81 GLN A C 1
ATOM 629 O O . GLN A 1 81 ? -6.618 -3.526 4.051 1.00 93.38 81 GLN A O 1
ATOM 634 N N . LEU A 1 82 ? -5.930 -4.894 5.685 1.00 95.06 82 LEU A N 1
ATOM 635 C CA . LEU A 1 82 ? -5.252 -3.843 6.456 1.00 95.06 82 LEU A CA 1
ATOM 636 C C . LEU A 1 82 ? -4.127 -3.161 5.661 1.00 95.06 82 LEU A C 1
ATOM 638 O O . LEU A 1 82 ? -3.906 -1.962 5.789 1.00 95.06 82 LEU A O 1
ATOM 642 N N . ARG A 1 83 ? -3.429 -3.896 4.793 1.00 93.00 83 ARG A N 1
ATOM 643 C CA . ARG A 1 83 ? -2.374 -3.337 3.931 1.00 93.00 83 ARG A CA 1
ATOM 644 C C . ARG A 1 83 ? -2.889 -2.485 2.767 1.00 93.00 83 ARG A C 1
ATOM 646 O O . ARG A 1 83 ? -2.065 -1.897 2.076 1.00 93.00 83 ARG A O 1
ATOM 653 N N . GLN A 1 84 ? -4.204 -2.414 2.536 1.00 89.88 84 GLN A N 1
ATOM 654 C CA . GLN A 1 84 ? -4.768 -1.487 1.544 1.00 89.88 84 GLN A CA 1
ATOM 655 C C . GLN A 1 84 ? -4.763 -0.036 2.037 1.00 89.88 84 GLN A C 1
ATOM 657 O O . GLN A 1 84 ? -4.813 0.888 1.232 1.00 89.88 84 GLN A O 1
ATOM 662 N N . PHE A 1 85 ? -4.666 0.190 3.350 1.00 90.12 85 PHE A N 1
ATOM 663 C CA . PHE A 1 85 ? -4.516 1.536 3.886 1.00 90.12 85 PHE A CA 1
ATOM 664 C C . PHE A 1 85 ? -3.107 2.079 3.610 1.00 90.12 85 PHE A C 1
ATOM 666 O O . PHE A 1 85 ? -2.097 1.419 3.870 1.00 90.12 85 PHE A O 1
ATOM 673 N N . ASN A 1 86 ? -3.033 3.331 3.151 1.00 86.19 86 ASN A N 1
ATOM 674 C CA . ASN A 1 86 ? -1.759 4.022 2.943 1.00 86.19 86 ASN A CA 1
ATOM 675 C C . ASN A 1 86 ? -0.902 3.990 4.220 1.00 86.19 86 ASN A C 1
ATOM 677 O O . ASN A 1 86 ? -1.406 4.248 5.316 1.00 86.19 86 ASN A O 1
ATOM 681 N N . ASN A 1 87 ? 0.398 3.731 4.054 1.00 85.31 87 ASN A N 1
ATOM 682 C CA . ASN A 1 87 ? 1.407 3.610 5.117 1.00 85.31 87 ASN A CA 1
ATOM 683 C C . ASN A 1 87 ? 1.268 2.383 6.044 1.00 85.31 87 ASN A C 1
ATOM 685 O O . ASN A 1 87 ? 1.976 2.298 7.054 1.00 85.31 87 ASN A O 1
ATOM 689 N N . VAL A 1 88 ? 0.443 1.389 5.692 1.00 91.69 88 VAL A N 1
ATOM 690 C CA . VAL A 1 88 ? 0.369 0.114 6.426 1.00 91.69 88 VAL A CA 1
ATOM 691 C C . VAL A 1 88 ? 1.305 -0.934 5.820 1.00 91.69 88 VAL A C 1
ATOM 693 O O . VAL A 1 88 ? 1.018 -1.578 4.812 1.00 91.69 88 VAL A O 1
ATOM 696 N N . GLY A 1 89 ? 2.451 -1.127 6.476 1.00 90.81 89 GLY A N 1
ATOM 697 C CA . GLY A 1 89 ? 3.381 -2.224 6.188 1.00 90.81 89 GLY A CA 1
ATOM 698 C C . GLY A 1 89 ? 2.935 -3.565 6.784 1.00 90.81 89 GLY A C 1
ATOM 699 O O . GLY A 1 89 ? 1.941 -3.646 7.505 1.00 90.81 89 GLY A O 1
ATOM 700 N N . VAL A 1 90 ? 3.713 -4.621 6.525 1.00 92.38 90 VAL A N 1
ATOM 701 C CA . VAL A 1 90 ? 3.432 -5.980 7.025 1.00 92.38 90 VAL A CA 1
ATOM 702 C C . VAL A 1 90 ? 3.371 -6.015 8.552 1.00 92.38 90 VAL A C 1
ATOM 704 O O . VAL A 1 90 ? 2.429 -6.575 9.104 1.00 92.38 90 VAL A O 1
ATOM 707 N N . GLU A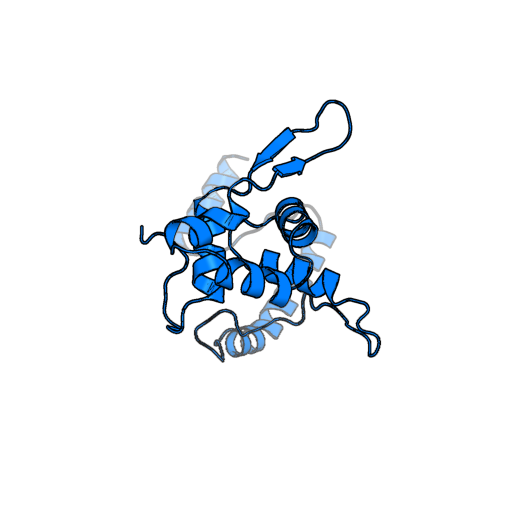 1 91 ? 4.317 -5.367 9.234 1.00 93.31 91 GLU A N 1
ATOM 708 C CA . GLU A 1 91 ? 4.410 -5.439 10.698 1.00 93.31 91 GLU A CA 1
ATOM 709 C C . GLU A 1 91 ? 3.257 -4.698 11.379 1.00 93.31 91 GLU A C 1
ATOM 711 O O . GLU A 1 91 ? 2.765 -5.127 12.415 1.00 93.31 91 GLU A O 1
ATOM 716 N N . VAL A 1 92 ? 2.794 -3.597 10.780 1.00 95.06 92 VAL A N 1
ATOM 717 C CA . VAL A 1 92 ? 1.651 -2.823 11.286 1.00 95.06 92 VAL A CA 1
ATOM 718 C C . VAL A 1 92 ? 0.366 -3.634 11.143 1.00 95.06 92 VAL A C 1
ATOM 720 O O . VAL A 1 92 ? -0.403 -3.734 12.094 1.00 95.06 92 VAL A O 1
ATOM 723 N N . ALA A 1 93 ? 0.155 -4.251 9.976 1.00 95.88 93 ALA A N 1
ATOM 724 C CA . ALA A 1 93 ? -1.006 -5.103 9.742 1.00 95.88 93 ALA A CA 1
ATOM 725 C C . ALA A 1 93 ? -1.031 -6.305 10.695 1.00 95.88 93 ALA A C 1
ATOM 727 O O . ALA A 1 93 ? -2.084 -6.627 11.233 1.00 95.88 93 ALA A O 1
ATOM 728 N N . GLN A 1 94 ? 0.122 -6.935 10.936 1.00 95.19 94 GLN A N 1
ATOM 729 C CA . GLN A 1 94 ? 0.247 -8.032 11.898 1.00 95.19 94 GLN A CA 1
ATOM 730 C C . GLN A 1 94 ? 0.015 -7.576 13.339 1.00 95.19 94 GLN A C 1
ATOM 732 O O . GLN A 1 94 ? -0.648 -8.285 14.083 1.00 95.19 94 GLN A O 1
ATOM 737 N N . ALA A 1 95 ? 0.518 -6.405 13.735 1.00 95.62 95 ALA A N 1
ATOM 738 C CA . ALA A 1 95 ? 0.292 -5.872 15.075 1.00 95.62 95 ALA A CA 1
ATOM 739 C C . ALA A 1 95 ? -1.199 -5.592 15.325 1.00 95.62 95 ALA A C 1
ATOM 741 O O . ALA A 1 95 ? -1.745 -6.022 16.336 1.00 95.62 95 ALA A O 1
ATOM 742 N N . ILE A 1 96 ? -1.883 -4.951 14.369 1.00 97.12 96 ILE A N 1
ATOM 743 C CA . ILE A 1 96 ? -3.329 -4.698 14.459 1.00 97.12 96 ILE A CA 1
ATOM 744 C C . ILE A 1 96 ? -4.111 -6.015 14.465 1.00 97.12 96 ILE A C 1
ATOM 746 O O . ILE A 1 96 ? -5.009 -6.180 15.283 1.00 97.12 96 ILE A O 1
ATOM 750 N N . ALA A 1 97 ? -3.776 -6.959 13.581 1.00 97.06 97 ALA A N 1
ATOM 751 C CA . ALA A 1 97 ? -4.450 -8.253 13.522 1.00 97.06 97 ALA A CA 1
ATOM 752 C C . ALA A 1 97 ? -4.140 -9.161 14.724 1.00 97.06 97 ALA A C 1
ATOM 754 O O . ALA A 1 97 ? -4.928 -10.052 15.025 1.00 97.06 97 ALA A O 1
ATOM 755 N N . GLY A 1 98 ? -3.018 -8.938 15.412 1.00 95.94 98 GLY A N 1
ATOM 756 C CA . GLY A 1 98 ? -2.685 -9.610 16.665 1.00 95.94 98 GLY A CA 1
ATOM 757 C C . GLY A 1 98 ? -3.648 -9.237 17.790 1.00 95.94 98 GLY A C 1
ATOM 758 O O . GLY A 1 98 ? -4.096 -10.120 18.513 1.00 95.94 98 GLY A O 1
ATOM 759 N N . GLU A 1 99 ? -4.018 -7.957 17.885 1.00 96.69 99 GLU A N 1
ATOM 760 C CA . GLU A 1 99 ? -5.020 -7.472 18.848 1.00 96.69 99 GLU A CA 1
ATOM 761 C C . GLU A 1 99 ? -6.459 -7.735 18.365 1.00 96.69 99 GLU A C 1
ATOM 763 O O . GLU A 1 99 ? -7.340 -8.104 19.141 1.00 96.69 99 GLU A O 1
ATOM 768 N N . TYR A 1 100 ? -6.706 -7.585 17.060 1.00 97.56 100 TYR A N 1
ATOM 769 C CA . TYR A 1 100 ? -8.022 -7.729 16.437 1.00 97.56 100 TYR A CA 1
ATOM 770 C C . TYR A 1 100 ? -7.967 -8.730 15.271 1.00 97.56 100 TYR A C 1
ATOM 772 O O . TYR A 1 100 ? -7.795 -8.329 14.115 1.00 97.56 100 TYR A O 1
ATOM 780 N N . PRO A 1 101 ? -8.165 -10.038 15.525 1.00 95.62 101 PRO A N 1
ATOM 781 C CA . PRO A 1 101 ? -7.907 -11.103 14.546 1.00 95.62 101 PRO A CA 1
ATOM 782 C C . PRO A 1 101 ? -8.908 -11.168 13.387 1.00 95.62 101 PRO A C 1
ATOM 784 O O . PRO A 1 101 ? -8.740 -11.966 12.465 1.00 95.62 101 PRO A O 1
ATOM 787 N N . SER A 1 102 ? -9.959 -10.347 13.412 1.00 96.56 102 SER A N 1
ATOM 788 C CA . SER A 1 102 ? -10.938 -10.245 12.332 1.00 96.56 102 SER A CA 1
ATOM 789 C C . SER A 1 102 ? -11.518 -8.830 12.228 1.00 96.56 102 SER A C 1
ATOM 791 O O . SER A 1 102 ? -11.542 -8.107 13.231 1.00 96.56 102 SER A O 1
ATOM 793 N N . PRO A 1 103 ? -12.083 -8.451 11.064 1.00 96.56 103 PRO A N 1
ATOM 794 C CA . PRO A 1 103 ? -12.810 -7.190 10.921 1.00 96.56 103 PRO A CA 1
ATOM 795 C C . PRO A 1 103 ? -13.934 -7.036 11.954 1.00 96.56 103 PRO A C 1
ATOM 797 O O . PRO A 1 103 ? -14.126 -5.964 12.517 1.00 96.56 103 PRO A O 1
ATOM 800 N N . GLN A 1 104 ? -14.656 -8.123 12.252 1.00 96.50 104 GLN A N 1
ATOM 801 C CA . GLN A 1 104 ? -15.743 -8.106 13.234 1.00 96.50 104 GLN A CA 1
ATOM 802 C C . GLN A 1 104 ? -15.237 -7.833 14.653 1.00 96.50 104 GLN A C 1
ATOM 804 O O . GLN A 1 104 ? -15.861 -7.056 15.370 1.00 96.50 104 GLN A O 1
ATOM 809 N N . ALA A 1 105 ? -14.096 -8.406 15.051 1.00 97.00 105 ALA A N 1
ATOM 810 C CA . ALA A 1 105 ? -13.491 -8.127 16.356 1.00 97.00 105 ALA A CA 1
ATOM 811 C C . ALA A 1 105 ? -13.116 -6.640 16.507 1.00 97.00 105 ALA A C 1
ATOM 813 O O . ALA A 1 105 ? -13.345 -6.041 17.561 1.00 97.00 105 ALA A O 1
ATOM 814 N N . LEU A 1 106 ? -12.602 -6.028 15.435 1.00 97.56 106 LEU A N 1
ATOM 815 C CA . LEU A 1 106 ? -12.288 -4.601 15.407 1.00 97.56 106 LEU A CA 1
ATOM 816 C C . LEU A 1 106 ? -13.559 -3.737 15.501 1.00 97.56 106 LEU A C 1
ATOM 818 O O . LEU A 1 106 ? -13.650 -2.860 16.358 1.00 97.56 106 LEU A O 1
ATOM 822 N N . ILE A 1 107 ? -14.577 -4.031 14.684 1.00 96.75 107 ILE A N 1
ATOM 823 C CA . ILE A 1 107 ? -15.862 -3.308 14.680 1.00 96.75 107 ILE A CA 1
ATOM 824 C C . ILE A 1 107 ? -16.560 -3.399 16.043 1.00 96.75 107 ILE A C 1
ATOM 826 O O . ILE A 1 107 ? -17.085 -2.404 16.542 1.00 96.75 107 ILE A O 1
ATOM 830 N N . GLN A 1 108 ? -16.570 -4.577 16.669 1.00 96.94 108 GLN A N 1
ATOM 831 C CA . GLN A 1 108 ? -17.156 -4.751 17.999 1.00 96.94 108 GLN A CA 1
ATOM 832 C C . GLN A 1 108 ? -16.438 -3.909 19.053 1.00 96.94 108 GLN A C 1
ATOM 834 O O . GLN A 1 108 ? -17.094 -3.367 19.939 1.00 96.94 108 GLN A O 1
ATOM 839 N N . SER A 1 109 ? -15.117 -3.777 18.954 1.00 96.81 109 SER A N 1
ATOM 840 C CA . SER A 1 109 ? -14.337 -2.945 19.870 1.00 96.81 109 SER A CA 1
ATOM 841 C C . SER A 1 109 ? -14.643 -1.461 19.682 1.00 96.81 109 SER A C 1
ATOM 843 O O . SER A 1 109 ? -14.884 -0.778 20.673 1.00 96.81 109 SER A O 1
ATOM 845 N N . TYR A 1 110 ? -14.786 -0.984 18.439 1.00 97.25 110 TYR A N 1
ATOM 846 C CA . TYR A 1 110 ? -15.252 0.384 18.177 1.00 97.25 110 TYR A CA 1
ATOM 847 C C . TYR A 1 110 ? -16.642 0.660 18.757 1.00 97.25 110 TYR A C 1
ATOM 849 O O . TYR A 1 110 ? -16.860 1.714 19.345 1.00 97.25 110 TYR A O 1
ATOM 857 N N . ARG A 1 111 ? -17.576 -0.296 18.666 1.00 95.12 111 ARG A N 1
ATOM 858 C CA . ARG A 1 111 ? -18.928 -0.152 19.240 1.00 95.12 111 ARG A CA 1
ATOM 859 C C . ARG A 1 111 ? -18.948 -0.069 20.767 1.00 95.12 111 ARG A C 1
ATOM 861 O O . ARG A 1 111 ? -19.921 0.423 21.325 1.00 95.12 111 ARG A O 1
ATOM 868 N N . LYS A 1 112 ? -17.915 -0.581 21.442 1.00 95.56 112 LYS A N 1
ATOM 869 C CA . LYS A 1 112 ? -17.779 -0.510 22.905 1.00 95.56 112 LYS A CA 1
ATOM 870 C C . LYS A 1 112 ? -17.176 0.817 23.375 1.00 95.56 112 LYS A C 1
ATOM 872 O O . LYS A 1 112 ? -17.250 1.113 24.566 1.00 95.56 112 LYS A O 1
ATOM 877 N N . CYS A 1 113 ? -16.573 1.603 22.482 1.00 95.12 113 CYS A N 1
ATOM 878 C CA . CYS A 1 113 ? -16.046 2.920 22.817 1.00 95.12 113 CYS A CA 1
ATOM 879 C C . CYS A 1 113 ? -17.190 3.892 23.134 1.00 95.12 113 CYS A C 1
ATOM 881 O O . CYS A 1 113 ? -18.196 3.933 22.430 1.00 95.12 113 CYS A O 1
ATOM 883 N N . GLN A 1 114 ? -17.022 4.697 24.184 1.00 92.06 114 GLN A N 1
ATOM 884 C CA . GLN A 1 114 ? -18.047 5.649 24.626 1.00 92.06 114 GLN A CA 1
ATOM 885 C C . GLN A 1 114 ? -18.044 6.935 23.800 1.00 92.06 114 GLN A C 1
ATOM 887 O O . GLN A 1 114 ? -19.083 7.567 23.625 1.00 92.06 114 GLN A O 1
ATOM 892 N N . THR A 1 115 ? -16.877 7.327 23.286 1.00 93.50 115 THR A N 1
ATOM 893 C CA . THR A 1 115 ? -16.720 8.549 22.502 1.00 93.50 115 THR A CA 1
ATOM 894 C C . THR A 1 115 ? -16.048 8.274 21.163 1.00 93.50 115 THR A C 1
ATOM 896 O O . THR A 1 115 ? -15.241 7.352 21.016 1.00 93.50 115 THR A O 1
ATOM 899 N N . PHE A 1 116 ? -16.329 9.137 20.180 1.00 91.06 116 PHE A N 1
ATOM 900 C CA . PHE A 1 116 ? -15.626 9.128 18.895 1.00 91.06 116 PHE A CA 1
ATOM 901 C C . PHE A 1 116 ? -14.110 9.275 19.080 1.00 91.06 116 PHE A C 1
ATOM 903 O O . PHE A 1 116 ? -13.334 8.659 18.354 1.00 91.06 116 PHE A O 1
ATOM 910 N N . ARG A 1 117 ? -13.674 10.083 20.058 1.00 92.94 117 ARG A N 1
ATOM 911 C CA . ARG A 1 117 ? -12.252 10.301 20.336 1.00 92.94 117 ARG A CA 1
ATOM 912 C C . ARG A 1 117 ? -11.575 8.996 20.745 1.00 92.94 117 ARG A C 1
ATOM 914 O O . ARG A 1 117 ? -10.548 8.664 20.157 1.00 92.94 117 ARG A O 1
ATOM 921 N N . ASP A 1 118 ? -12.174 8.247 21.666 1.00 94.19 118 ASP A N 1
ATOM 922 C CA . ASP A 1 118 ? -11.624 6.970 22.133 1.00 94.19 118 ASP A CA 1
ATOM 923 C C . ASP A 1 118 ? -11.569 5.948 20.995 1.00 94.19 118 ASP A C 1
ATOM 925 O O . ASP A 1 118 ? -10.535 5.323 20.769 1.00 94.19 118 ASP A O 1
ATOM 929 N N . ALA A 1 119 ? -12.644 5.851 20.205 1.00 95.19 119 ALA A N 1
ATOM 930 C CA . ALA A 1 119 ? -12.692 4.969 19.042 1.00 95.19 119 ALA A CA 1
ATOM 931 C C . ALA A 1 119 ? -11.632 5.350 17.992 1.00 95.19 119 ALA A C 1
ATOM 933 O O . ALA A 1 119 ? -10.934 4.488 17.459 1.00 95.19 119 ALA A O 1
ATOM 934 N N . SER A 1 120 ? -11.434 6.648 17.746 1.00 95.44 120 SER A N 1
ATOM 935 C CA . SER A 1 120 ? -10.432 7.140 16.795 1.00 95.44 120 SER A CA 1
ATOM 936 C C . SER A 1 120 ? -8.989 6.866 17.226 1.00 95.44 120 SER A C 1
ATOM 938 O O . SER A 1 120 ? -8.109 6.775 16.372 1.00 95.44 120 SER A O 1
ATOM 940 N N . LEU A 1 121 ? -8.732 6.692 18.525 1.00 96.69 121 LEU A N 1
ATOM 941 C CA . LEU A 1 121 ? -7.40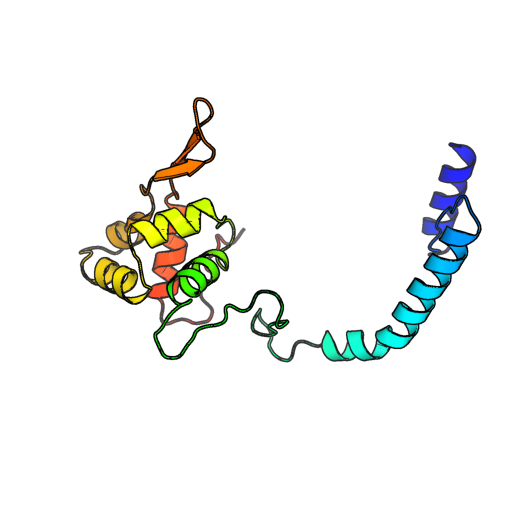7 6.418 19.089 1.00 96.69 121 LEU A CA 1
ATOM 942 C C . LEU A 1 121 ? -7.206 4.948 19.489 1.00 96.69 121 LEU A C 1
ATOM 944 O O . LEU A 1 121 ? -6.106 4.594 19.904 1.00 96.69 121 LEU A O 1
ATOM 948 N N . LEU A 1 122 ? -8.212 4.084 19.304 1.00 97.50 122 LEU A N 1
ATOM 949 C CA . LEU A 1 122 ? -8.201 2.680 19.736 1.00 97.50 122 LEU A CA 1
ATOM 950 C C . LEU A 1 122 ? -6.968 1.892 19.264 1.00 97.50 122 LEU A C 1
ATOM 952 O O . LEU A 1 122 ? -6.479 1.019 19.976 1.00 97.50 122 LEU A O 1
ATOM 956 N N . LEU A 1 123 ? -6.469 2.180 18.059 1.00 97.31 123 LEU A N 1
ATOM 957 C CA . LEU A 1 123 ? -5.317 1.487 17.480 1.00 97.31 123 LEU A CA 1
ATOM 958 C C . LEU A 1 123 ? -4.001 2.234 17.702 1.00 97.31 123 LEU A C 1
ATOM 960 O O . LEU A 1 123 ? -2.945 1.673 17.429 1.00 97.31 123 LEU A O 1
ATOM 964 N N . ALA A 1 124 ? -4.042 3.489 18.157 1.00 96.75 124 ALA A N 1
ATOM 965 C CA . ALA A 1 124 ? -2.911 4.413 18.098 1.00 96.75 124 ALA A CA 1
ATOM 966 C C . ALA A 1 124 ? -1.695 3.913 18.882 1.00 96.75 124 ALA A C 1
ATOM 968 O O . ALA A 1 124 ? -0.564 4.062 18.412 1.00 96.75 124 ALA A O 1
ATOM 969 N N . ASP A 1 125 ? -1.939 3.286 20.033 1.00 96.00 125 ASP A N 1
ATOM 970 C CA . ASP A 1 125 ? -0.901 2.843 20.961 1.00 96.00 125 ASP A CA 1
ATOM 971 C C . ASP A 1 125 ? -0.441 1.396 20.766 1.00 96.00 125 ASP A C 1
ATOM 973 O O . ASP A 1 125 ? 0.457 0.943 21.479 1.00 96.00 125 ASP A O 1
ATOM 977 N N . ILE A 1 126 ? -0.981 0.686 19.767 1.00 95.81 126 ILE A N 1
ATOM 978 C CA . ILE A 1 126 ? -0.570 -0.690 19.471 1.00 95.81 126 ILE A CA 1
ATOM 979 C C . ILE A 1 126 ? 0.929 -0.707 19.114 1.00 95.81 126 ILE A C 1
ATOM 981 O O . ILE A 1 126 ? 1.352 -0.005 18.182 1.00 95.81 126 ILE A O 1
ATOM 985 N N . PRO A 1 127 ? 1.753 -1.499 19.826 1.00 93.50 127 PRO A N 1
ATOM 986 C CA . PRO A 1 127 ? 3.180 -1.584 19.567 1.00 93.50 127 PRO A CA 1
ATOM 987 C C . PRO A 1 127 ? 3.460 -2.414 18.310 1.00 93.50 127 PRO A C 1
ATOM 989 O O . PRO A 1 127 ? 3.054 -3.565 18.174 1.00 93.50 127 PRO A O 1
ATOM 992 N N . VAL A 1 128 ? 4.236 -1.838 17.402 1.00 92.50 128 VAL A N 1
ATOM 993 C CA . VAL A 1 128 ? 4.718 -2.449 16.167 1.00 92.50 128 VAL A CA 1
ATOM 994 C C . VAL A 1 128 ? 6.204 -2.738 16.331 1.00 92.50 128 VAL A C 1
ATOM 996 O O . VAL A 1 128 ? 7.033 -1.823 16.371 1.00 92.50 128 VAL A O 1
ATOM 999 N N . ARG A 1 129 ? 6.546 -4.023 16.413 1.00 85.88 129 ARG A N 1
ATOM 1000 C CA . ARG A 1 129 ? 7.933 -4.487 16.509 1.00 85.88 129 ARG A CA 1
ATOM 1001 C C . ARG A 1 129 ? 8.510 -4.677 15.108 1.00 85.88 129 ARG A C 1
ATOM 1003 O O . ARG A 1 129 ? 7.906 -5.358 14.282 1.00 85.88 129 ARG A O 1
ATOM 1010 N N . ARG A 1 130 ? 9.672 -4.078 14.842 1.00 78.25 130 ARG A N 1
ATOM 1011 C CA . ARG A 1 130 ? 10.439 -4.268 13.602 1.00 78.25 130 ARG A CA 1
ATOM 1012 C C . ARG A 1 130 ? 11.819 -4.835 13.912 1.00 78.25 130 ARG A C 1
ATOM 1014 O O . ARG A 1 130 ? 12.538 -4.272 14.731 1.00 78.25 130 ARG A O 1
ATOM 1021 N N . GLY A 1 131 ? 12.187 -5.901 13.203 1.00 70.94 131 GLY A N 1
ATOM 1022 C CA . GLY A 1 131 ? 13.477 -6.581 13.341 1.00 70.94 131 GLY A CA 1
ATOM 1023 C C . GLY A 1 131 ? 13.478 -7.713 14.373 1.00 70.94 131 GLY A C 1
ATOM 1024 O O . GLY A 1 131 ? 12.471 -7.987 15.025 1.00 70.94 131 GLY A O 1
ATOM 1025 N N . ALA A 1 132 ? 14.626 -8.379 14.498 1.00 65.06 132 ALA A N 1
ATOM 1026 C CA . ALA A 1 132 ? 14.891 -9.435 15.472 1.00 65.06 132 ALA A CA 1
ATOM 1027 C C . ALA A 1 132 ? 16.214 -9.143 16.201 1.00 65.06 132 ALA A C 1
ATOM 1029 O O . ALA A 1 132 ? 17.161 -8.644 15.593 1.00 65.06 132 ALA A O 1
ATOM 1030 N N . GLY A 1 133 ? 16.288 -9.455 17.498 1.00 68.25 133 GLY A N 1
ATOM 1031 C CA . GLY A 1 133 ? 17.502 -9.270 18.304 1.00 68.25 133 GLY A CA 1
ATOM 1032 C C . GLY A 1 133 ? 17.733 -7.829 18.804 1.00 68.25 133 GLY A C 1
ATOM 1033 O O . GLY A 1 133 ? 16.777 -7.075 18.967 1.00 68.25 133 GLY A O 1
ATOM 1034 N N . PRO A 1 134 ? 18.988 -7.414 19.066 1.00 61.41 134 PRO A N 1
ATOM 1035 C CA . PRO A 1 134 ? 19.322 -6.106 19.659 1.00 61.41 134 PRO A CA 1
ATOM 1036 C C . PRO A 1 134 ? 18.907 -4.878 18.827 1.00 61.41 134 PRO A C 1
ATOM 1038 O O . PRO A 1 134 ? 18.940 -3.759 19.326 1.00 61.41 134 PRO A O 1
ATOM 1041 N N . LEU A 1 135 ? 18.516 -5.081 17.565 1.00 65.50 135 LEU A N 1
ATOM 1042 C CA . LEU A 1 135 ? 18.065 -4.046 16.627 1.00 65.50 135 LEU A CA 1
ATOM 1043 C C . LEU A 1 135 ? 16.533 -3.891 16.593 1.00 65.50 135 LEU A C 1
ATOM 1045 O O . LEU A 1 135 ? 15.997 -3.298 15.656 1.00 65.50 135 LEU A O 1
ATOM 1049 N N . VAL A 1 136 ? 15.808 -4.442 17.576 1.00 72.56 136 VAL A N 1
ATOM 1050 C CA . VAL A 1 136 ? 14.348 -4.300 17.659 1.00 72.56 136 VAL A CA 1
ATOM 1051 C C . VAL A 1 136 ? 13.991 -2.835 17.894 1.00 72.56 136 VAL A C 1
ATOM 1053 O O . VAL A 1 136 ? 14.130 -2.296 18.990 1.00 72.56 136 VAL A O 1
ATOM 1056 N N . SER A 1 137 ? 13.476 -2.197 16.848 1.00 74.69 137 SER A N 1
ATOM 1057 C CA . SER A 1 137 ? 12.827 -0.899 16.962 1.00 74.69 137 SER A CA 1
ATOM 1058 C C . SER A 1 137 ? 11.350 -1.127 17.263 1.00 74.69 137 SER A C 1
ATOM 1060 O O . SER A 1 137 ? 10.663 -1.871 16.554 1.00 74.69 137 SER A O 1
ATOM 1062 N N . THR A 1 138 ? 10.860 -0.500 18.331 1.00 79.94 138 THR A N 1
ATOM 1063 C CA . THR A 1 138 ? 9.433 -0.485 18.657 1.00 79.94 138 THR A CA 1
ATOM 1064 C C . THR A 1 138 ? 8.880 0.879 18.288 1.00 79.94 138 THR A C 1
ATOM 1066 O O . THR A 1 138 ? 9.265 1.891 18.871 1.00 79.94 138 THR A O 1
ATOM 1069 N N . ARG A 1 139 ? 7.968 0.906 17.319 1.00 89.69 139 ARG A N 1
ATOM 1070 C CA . ARG A 1 139 ? 7.153 2.087 17.008 1.00 89.69 139 ARG A CA 1
ATOM 1071 C C . ARG A 1 139 ? 5.699 1.791 17.340 1.00 89.69 139 ARG A C 1
ATOM 1073 O O . ARG A 1 139 ? 5.343 0.634 17.513 1.00 89.69 139 ARG A O 1
ATOM 1080 N N . ARG A 1 140 ? 4.847 2.805 17.406 1.00 93.75 140 ARG A N 1
ATOM 1081 C CA . ARG A 1 140 ? 3.395 2.614 17.541 1.00 93.75 140 ARG A CA 1
ATOM 1082 C C . ARG A 1 140 ? 2.712 2.768 16.181 1.00 93.75 140 ARG A C 1
ATOM 1084 O O . ARG A 1 140 ? 3.320 3.293 15.247 1.00 93.75 140 ARG A O 1
ATOM 1091 N N . VAL A 1 141 ? 1.471 2.301 16.060 1.00 94.62 141 VAL A N 1
ATOM 1092 C CA . VAL A 1 141 ? 0.629 2.515 14.863 1.00 94.62 141 VAL A CA 1
ATOM 1093 C C . VAL A 1 141 ? 0.421 4.010 14.600 1.00 94.62 141 VAL A C 1
ATOM 1095 O O . VAL A 1 141 ? 0.522 4.452 13.458 1.00 94.62 141 VAL A O 1
ATOM 1098 N N . GLY A 1 142 ? 0.190 4.787 15.660 1.00 94.44 142 GLY A N 1
ATOM 1099 C CA . GLY A 1 142 ? 0.023 6.234 15.603 1.00 94.44 142 GLY A CA 1
ATOM 1100 C C . GLY A 1 142 ? -1.436 6.690 15.425 1.00 94.44 142 GLY A C 1
ATOM 1101 O O . GLY A 1 142 ? -2.270 5.963 14.874 1.00 94.44 142 GLY A O 1
ATOM 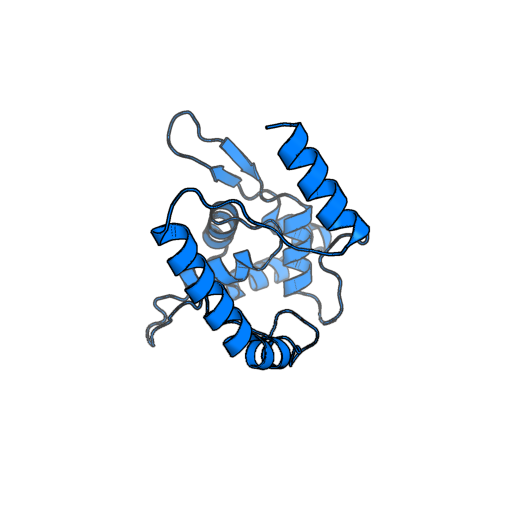1102 N N . PRO A 1 143 ? -1.764 7.909 15.892 1.00 94.75 143 PRO A N 1
ATOM 1103 C CA . PRO A 1 143 ? -3.140 8.407 15.967 1.00 94.75 143 PRO A CA 1
ATOM 1104 C C . PRO A 1 143 ? -3.783 8.650 14.597 1.00 94.75 143 PRO A C 1
ATOM 1106 O O . PRO A 1 143 ? -4.975 8.404 14.429 1.00 94.75 143 PRO A O 1
ATOM 1109 N N . GLU A 1 144 ? -3.012 9.085 13.598 1.00 94.06 144 GLU A N 1
ATOM 1110 C CA . GLU A 1 144 ? -3.537 9.359 12.254 1.00 94.06 144 GLU A CA 1
ATOM 1111 C C . GLU A 1 144 ? -4.057 8.095 11.569 1.00 94.06 144 GLU A C 1
ATOM 1113 O O . GLU A 1 144 ? -5.168 8.071 11.036 1.00 94.06 144 GLU A O 1
ATOM 1118 N N . LEU A 1 145 ? -3.267 7.019 11.618 1.00 94.62 145 LEU A N 1
ATOM 1119 C CA . LEU A 1 145 ? -3.654 5.742 11.037 1.00 94.62 145 LEU A CA 1
ATOM 1120 C C . LEU A 1 145 ? -4.823 5.115 11.806 1.00 94.62 145 LEU A C 1
ATOM 1122 O O . LEU A 1 145 ? -5.751 4.601 11.186 1.00 94.62 145 LEU A O 1
ATOM 1126 N N . SER A 1 146 ? -4.821 5.216 13.137 1.00 96.38 146 SER A N 1
ATOM 1127 C CA . SER A 1 146 ? -5.940 4.761 13.966 1.00 96.38 146 SER A CA 1
ATOM 1128 C C . SER A 1 146 ? -7.253 5.450 13.579 1.00 96.38 146 SER A C 1
ATOM 1130 O O . SER A 1 146 ? -8.250 4.775 13.309 1.00 96.38 146 SER A O 1
ATOM 1132 N N . LYS A 1 147 ? -7.240 6.784 13.453 1.00 95.00 147 LYS A N 1
ATOM 1133 C CA . LYS A 1 147 ? -8.416 7.571 13.057 1.00 95.00 147 LYS A CA 1
ATOM 1134 C C . LYS A 1 147 ? -8.899 7.201 11.656 1.00 95.00 147 LYS A C 1
ATOM 1136 O O . LYS A 1 147 ? -10.103 7.085 11.442 1.00 95.00 147 LYS A O 1
ATOM 1141 N N . LYS A 1 148 ? -7.970 6.990 10.720 1.00 94.56 148 LYS A N 1
ATOM 1142 C CA . LYS A 1 148 ? -8.262 6.584 9.340 1.00 94.56 148 LYS A CA 1
ATOM 1143 C C . LYS A 1 148 ? -9.005 5.249 9.277 1.00 94.56 148 LYS A C 1
ATOM 1145 O O . LYS A 1 148 ? -10.026 5.144 8.604 1.00 94.56 148 LYS A O 1
ATOM 1150 N N . ILE A 1 149 ? -8.497 4.243 9.987 1.00 95.50 149 ILE A N 1
ATOM 1151 C CA . ILE A 1 149 ? -9.103 2.907 10.024 1.00 95.50 149 ILE A CA 1
ATOM 1152 C C . ILE A 1 149 ? -10.472 2.973 10.708 1.00 95.50 149 ILE A C 1
ATOM 1154 O O . ILE A 1 149 ? -11.438 2.426 10.182 1.00 95.50 149 ILE A O 1
ATOM 1158 N N . HIS A 1 150 ? -10.583 3.699 11.824 1.00 95.56 150 HIS A N 1
ATOM 1159 C CA . HIS A 1 150 ? -11.865 3.919 12.492 1.00 95.56 150 HIS A CA 1
ATOM 1160 C C . HIS A 1 150 ? -12.901 4.532 11.544 1.00 95.56 150 HIS A C 1
ATOM 1162 O O . HIS A 1 150 ? -14.010 4.011 11.430 1.00 95.56 150 HIS A O 1
ATOM 1168 N N . LEU A 1 151 ? -12.530 5.599 10.828 1.00 94.44 151 LEU A N 1
ATOM 1169 C CA . LEU A 1 151 ? -13.418 6.276 9.886 1.00 94.44 151 LEU A CA 1
ATOM 1170 C C . LEU A 1 151 ? -13.892 5.325 8.781 1.00 94.44 151 LEU A C 1
ATOM 1172 O O . LEU A 1 151 ? -15.089 5.249 8.537 1.00 94.44 151 LEU A O 1
ATOM 1176 N N . PHE A 1 152 ? -12.991 4.537 8.188 1.00 94.00 152 PHE A N 1
ATOM 1177 C CA . PHE A 1 152 ? -13.350 3.553 7.161 1.00 94.00 152 PHE A CA 1
ATOM 1178 C C . PHE A 1 152 ? -14.373 2.512 7.641 1.00 94.00 152 PHE A C 1
ATOM 1180 O O . PHE A 1 152 ? -15.273 2.147 6.893 1.00 94.00 152 PHE A O 1
ATOM 1187 N N . PHE A 1 153 ? -14.258 2.033 8.883 1.00 94.19 153 PHE A N 1
ATOM 1188 C CA . PHE A 1 153 ? -15.157 1.002 9.419 1.00 94.19 153 PHE A CA 1
ATOM 1189 C C . PHE A 1 153 ? -16.475 1.537 9.994 1.00 94.19 153 PHE A C 1
ATOM 1191 O O . PHE A 1 153 ? -17.345 0.735 10.338 1.00 94.19 153 PHE A O 1
ATOM 1198 N N . THR A 1 154 ? -16.623 2.855 10.141 1.00 92.44 154 THR A N 1
ATOM 1199 C CA . THR A 1 154 ? -17.785 3.465 10.815 1.00 92.44 154 THR A CA 1
ATOM 1200 C C . THR A 1 154 ? -18.551 4.469 9.963 1.00 92.44 154 THR A C 1
ATOM 1202 O O . THR A 1 154 ? -19.728 4.701 10.233 1.00 92.44 154 THR A O 1
ATOM 1205 N N . THR A 1 155 ? -17.922 5.044 8.939 1.00 92.81 155 THR A N 1
ATOM 1206 C CA . THR A 1 155 ? -18.577 5.955 7.999 1.00 92.81 155 THR A CA 1
ATOM 1207 C C . THR A 1 155 ? -19.649 5.242 7.178 1.00 92.81 155 THR A C 1
ATOM 1209 O O . THR A 1 155 ? -19.510 4.075 6.812 1.00 92.81 155 THR A O 1
ATOM 1212 N N . THR A 1 156 ? -20.712 5.968 6.854 1.00 92.31 156 THR A N 1
ATOM 1213 C CA . THR A 1 156 ? -21.717 5.570 5.859 1.00 92.31 156 THR A CA 1
ATOM 1214 C C . THR A 1 156 ? -21.554 6.322 4.539 1.00 92.31 156 THR A C 1
ATOM 1216 O O . THR A 1 156 ? -22.198 5.961 3.558 1.00 92.31 156 THR A O 1
ATOM 1219 N N . ASP A 1 157 ? -20.707 7.355 4.516 1.00 91.31 157 ASP A N 1
ATOM 1220 C CA . ASP A 1 157 ? -20.400 8.147 3.330 1.00 91.31 157 ASP A CA 1
ATOM 1221 C C . ASP A 1 157 ? -19.309 7.449 2.494 1.00 91.31 157 ASP A C 1
ATOM 1223 O O . ASP A 1 157 ? -18.186 7.299 2.993 1.00 91.31 157 ASP A O 1
ATOM 1227 N N . PRO A 1 158 ? -19.614 7.006 1.257 1.00 85.31 158 PRO A N 1
ATOM 1228 C CA . PRO A 1 158 ? -18.644 6.354 0.380 1.00 85.31 158 PRO A CA 1
ATOM 1229 C C . PRO A 1 158 ? -17.577 7.310 -0.178 1.00 85.31 158 PRO A C 1
ATOM 1231 O O . PRO A 1 158 ? -16.512 6.838 -0.568 1.00 85.31 158 PRO A O 1
ATOM 1234 N N . GLU A 1 159 ? -17.821 8.624 -0.183 1.00 86.38 159 GLU A N 1
ATOM 1235 C CA . GLU A 1 159 ? -16.905 9.636 -0.735 1.00 86.38 159 GLU A CA 1
ATOM 1236 C C . GLU A 1 159 ? -16.016 10.276 0.343 1.00 86.38 159 GLU A C 1
ATOM 1238 O O . GLU A 1 159 ? -15.273 11.228 0.083 1.00 86.38 159 GLU A O 1
ATOM 1243 N N . VAL A 1 160 ? -16.065 9.758 1.576 1.00 88.12 160 VAL A N 1
ATOM 1244 C CA . VAL A 1 160 ? -15.286 10.322 2.674 1.00 88.12 160 VAL A CA 1
ATOM 1245 C C . VAL A 1 160 ? -13.786 10.175 2.414 1.00 88.12 160 VAL A C 1
ATOM 1247 O O . VAL A 1 160 ? -13.245 9.081 2.229 1.00 88.12 160 VAL A O 1
ATOM 1250 N N . SER A 1 161 ? -13.072 11.299 2.462 1.00 85.38 161 SER A N 1
ATOM 1251 C CA . SER A 1 161 ? -11.616 11.272 2.380 1.00 85.38 161 SER A CA 1
ATOM 1252 C C . SER A 1 161 ? -11.023 10.692 3.661 1.00 85.38 161 SER A C 1
ATOM 1254 O O . SER A 1 161 ? -11.192 11.212 4.765 1.00 85.38 161 SER A O 1
ATOM 1256 N N . LEU A 1 162 ? -10.273 9.605 3.499 1.00 82.19 162 LEU A N 1
ATOM 1257 C CA . LEU A 1 162 ? -9.524 8.956 4.572 1.00 82.19 162 LEU A CA 1
ATOM 1258 C C . LEU A 1 162 ? -8.171 9.640 4.849 1.00 82.19 162 LEU A C 1
ATOM 1260 O O . LEU A 1 162 ? -7.486 9.281 5.807 1.00 82.19 162 LEU A O 1
ATOM 1264 N N . GLY A 1 163 ? -7.745 10.587 4.009 1.00 70.69 163 GLY A N 1
ATOM 1265 C CA . GLY A 1 163 ? -6.503 11.351 4.160 1.00 70.69 163 GLY A CA 1
ATOM 1266 C C . GLY A 1 163 ? -6.735 12.753 4.724 1.00 70.69 163 GLY A C 1
ATOM 1267 O O . GLY A 1 163 ? -7.854 13.254 4.717 1.00 70.69 163 GLY A O 1
ATOM 1268 N N . GLN A 1 164 ? -5.667 13.409 5.185 1.00 55.53 164 GLN A N 1
ATOM 1269 C CA . GLN A 1 164 ? -5.703 14.865 5.309 1.00 55.53 164 GLN A CA 1
ATOM 1270 C C . GLN A 1 164 ? -5.796 15.452 3.899 1.00 55.53 164 GLN A C 1
ATOM 1272 O O . GLN A 1 164 ? -5.001 15.093 3.030 1.00 55.53 164 GLN A O 1
ATOM 1277 N N . THR A 1 165 ? -6.779 16.319 3.673 1.00 39.56 165 THR A N 1
ATOM 1278 C CA . THR A 1 165 ? -6.739 17.279 2.570 1.00 39.56 165 THR A CA 1
ATOM 1279 C C . THR A 1 165 ? -5.448 18.080 2.739 1.00 39.56 165 THR A C 1
ATOM 1281 O O . THR A 1 165 ? -5.227 18.630 3.819 1.00 39.56 165 THR A O 1
ATOM 1284 N N . LEU A 1 166 ? -4.571 18.039 1.732 1.00 32.59 166 LEU A N 1
ATOM 1285 C CA . LEU A 1 166 ? -3.400 18.917 1.659 1.00 32.59 166 LEU A CA 1
ATOM 1286 C C . LEU A 1 166 ? -3.839 20.384 1.639 1.00 32.59 166 LEU A C 1
ATOM 1288 O O . LEU A 1 166 ? -4.895 20.658 1.021 1.00 32.59 166 LEU A O 1
#

pLDDT: mean 87.97, std 12.82, range [32.59, 97.69]

Organism: Cherax quadricarinatus (NCBI:txid27406)

Sequence (166 aa):
RVDIETALVSAQLQCSLNHRLLEDANKVAMFILQVTKAVAEAPFKHEKGKPSFSWYAEGSSTNTVKVDKSGVGLLKLWHQQLRQFNNVGVEVAQAIAGEYPSPQALIQSYRKCQTFRDASLLLADIPVRRGAGPLVSTRRVGPELSKKIHLFFTTTDPEVSLGQTL

InterPro domains:
  IPR033310 Mms4/EME1/EME2 [PTHR21077] (1-162)
  IP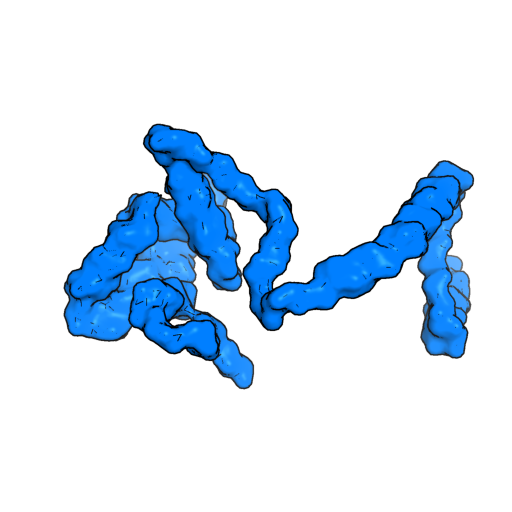R042530 EME1/EME2, C-terminal domain [G3DSA:1.10.150.670] (63-164)